Protein AF-A0A101WMK3-F1 (afdb_monomer_lite)

Structure (mmCIF, N/CA/C/O backbone):
data_AF-A0A101WMK3-F1
#
_entry.id   AF-A0A101WMK3-F1
#
loop_
_atom_site.group_PDB
_atom_site.id
_atom_site.type_symbol
_atom_site.label_atom_id
_atom_site.label_alt_id
_atom_site.label_comp_id
_atom_site.label_asym_id
_atom_site.label_entity_id
_atom_site.label_seq_id
_atom_site.pdbx_PDB_ins_code
_atom_site.Cartn_x
_atom_site.Cartn_y
_atom_site.Cartn_z
_atom_site.occupancy
_atom_site.B_iso_or_equiv
_atom_site.auth_seq_id
_atom_site.auth_comp_id
_atom_site.auth_asym_id
_atom_site.auth_atom_id
_atom_site.pdbx_PDB_model_num
ATOM 1 N N . MET A 1 1 ? -16.069 -10.963 9.478 1.00 56.81 1 MET A N 1
ATOM 2 C CA . MET A 1 1 ? -14.591 -10.844 9.502 1.00 56.81 1 MET A CA 1
ATOM 3 C C . MET A 1 1 ? -14.252 -9.531 10.191 1.00 56.81 1 MET A C 1
ATOM 5 O O . MET A 1 1 ? -14.859 -8.536 9.833 1.00 56.81 1 MET A O 1
ATOM 9 N N . SER A 1 2 ? -13.392 -9.513 11.215 1.00 82.12 2 SER A N 1
ATOM 10 C CA . SER A 1 2 ? -13.032 -8.250 11.889 1.00 82.12 2 SER A CA 1
ATOM 11 C C . SER A 1 2 ? -12.274 -7.337 10.917 1.00 82.12 2 SER A C 1
ATOM 13 O O . SER A 1 2 ? -11.398 -7.825 10.202 1.00 82.12 2 SER A O 1
ATOM 15 N N . ILE A 1 3 ? -12.573 -6.034 10.912 1.00 83.50 3 ILE A N 1
ATOM 16 C CA . ILE A 1 3 ? -11.921 -5.027 10.054 1.00 83.50 3 ILE A CA 1
ATOM 17 C C . ILE A 1 3 ? -10.387 -5.057 10.205 1.00 83.50 3 ILE A C 1
ATOM 19 O O . ILE A 1 3 ? -9.660 -4.913 9.224 1.00 83.50 3 ILE A O 1
ATOM 23 N N . ARG A 1 4 ? -9.872 -5.386 11.398 1.00 82.38 4 ARG A N 1
ATOM 24 C CA . ARG A 1 4 ? -8.429 -5.590 11.624 1.00 82.38 4 ARG A CA 1
ATOM 25 C C . ARG A 1 4 ? -7.836 -6.726 10.789 1.00 82.38 4 ARG A C 1
ATOM 27 O O . ARG A 1 4 ? -6.750 -6.567 10.247 1.00 82.38 4 ARG A O 1
ATOM 34 N N . LYS A 1 5 ? -8.542 -7.856 10.652 1.00 86.62 5 LYS A N 1
ATOM 35 C CA . LYS A 1 5 ? -8.088 -8.979 9.808 1.00 86.62 5 LYS A CA 1
ATOM 36 C C . LYS A 1 5 ? -8.075 -8.593 8.331 1.00 86.62 5 LYS A C 1
ATOM 38 O O . LYS A 1 5 ? -7.200 -9.034 7.597 1.00 86.62 5 LYS A O 1
ATOM 43 N N . LEU A 1 6 ? -9.030 -7.767 7.903 1.00 87.19 6 LEU A N 1
ATOM 44 C CA . LEU A 1 6 ? -9.052 -7.245 6.539 1.00 87.19 6 LEU A CA 1
ATOM 45 C C . LEU A 1 6 ? -7.827 -6.355 6.276 1.00 87.19 6 LEU A C 1
ATOM 47 O O . LEU A 1 6 ? -7.131 -6.566 5.289 1.00 87.19 6 LEU A O 1
ATOM 51 N N . ILE A 1 7 ? -7.510 -5.438 7.195 1.00 87.81 7 ILE A N 1
ATOM 52 C CA . ILE A 1 7 ? -6.323 -4.570 7.104 1.00 87.81 7 ILE A CA 1
ATOM 53 C C . ILE A 1 7 ? -5.022 -5.373 7.111 1.00 87.81 7 ILE A C 1
ATOM 55 O O . ILE A 1 7 ? -4.129 -5.079 6.322 1.00 87.81 7 ILE A O 1
ATOM 59 N N . LEU A 1 8 ? -4.922 -6.413 7.943 1.00 89.38 8 LEU A N 1
ATOM 60 C CA . LEU A 1 8 ? -3.775 -7.324 7.948 1.00 89.38 8 LEU A CA 1
ATOM 61 C C . LEU A 1 8 ? 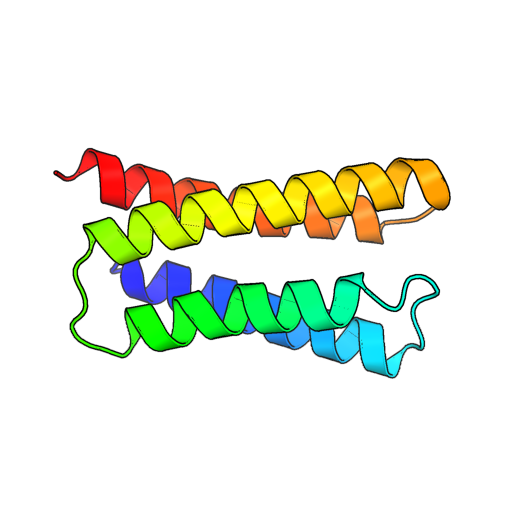-3.575 -7.981 6.569 1.00 89.38 8 LEU A C 1
ATOM 63 O O . LEU A 1 8 ? -2.462 -8.010 6.041 1.00 89.38 8 LEU A O 1
ATOM 67 N N . ASN A 1 9 ? -4.655 -8.476 5.959 1.00 91.19 9 ASN A N 1
ATOM 68 C CA . ASN A 1 9 ? -4.600 -9.091 4.632 1.00 91.19 9 ASN A CA 1
ATOM 69 C C . ASN A 1 9 ? -4.210 -8.076 3.550 1.00 91.19 9 ASN A C 1
ATOM 71 O O . ASN A 1 9 ? -3.376 -8.365 2.703 1.00 91.19 9 ASN A O 1
ATOM 75 N N . ILE A 1 10 ? -4.759 -6.863 3.586 1.00 90.19 10 ILE A N 1
ATOM 76 C CA . ILE A 1 10 ? -4.391 -5.819 2.622 1.00 90.19 10 ILE A CA 1
ATOM 77 C C . ILE A 1 10 ? -2.922 -5.416 2.796 1.00 90.19 10 ILE A C 1
ATOM 79 O O . ILE A 1 10 ? -2.186 -5.319 1.817 1.00 90.19 10 ILE A O 1
ATOM 83 N N . GLY A 1 11 ? -2.467 -5.235 4.038 1.00 88.81 11 GLY A N 1
ATOM 84 C CA . GLY A 1 11 ? -1.081 -4.886 4.332 1.00 88.81 11 GLY A CA 1
ATOM 85 C C . GLY A 1 11 ? -0.095 -5.969 3.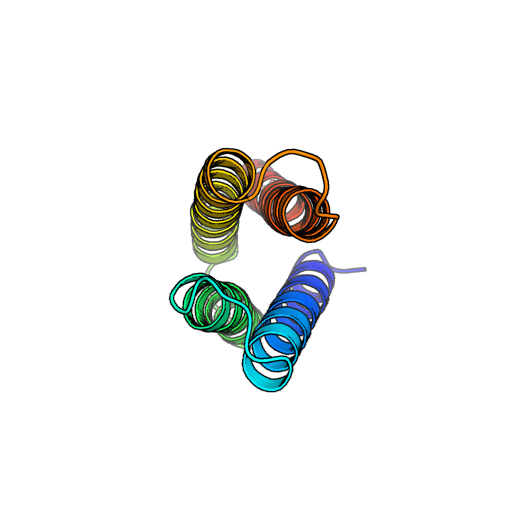885 1.00 88.81 11 GLY A C 1
ATOM 86 O O . GLY A 1 11 ? 0.938 -5.655 3.301 1.00 88.81 11 GLY A O 1
ATOM 87 N N . THR A 1 12 ? -0.432 -7.249 4.057 1.00 90.38 12 THR A N 1
ATOM 88 C CA . THR A 1 12 ? 0.392 -8.356 3.536 1.00 90.38 12 THR A CA 1
ATOM 89 C C . THR A 1 12 ? 0.427 -8.389 2.008 1.00 90.38 12 THR A C 1
ATOM 91 O O . THR A 1 12 ? 1.504 -8.573 1.442 1.00 90.38 12 THR A O 1
ATOM 94 N N . ILE A 1 13 ? -0.694 -8.126 1.328 1.00 91.88 13 ILE A N 1
ATOM 95 C CA . ILE A 1 13 ? -0.717 -7.999 -0.138 1.00 91.88 13 ILE A CA 1
ATOM 96 C C . ILE A 1 13 ? 0.180 -6.836 -0.598 1.00 91.88 13 ILE A C 1
ATOM 98 O O . ILE A 1 13 ? 0.921 -6.996 -1.571 1.00 91.88 13 ILE A O 1
ATOM 102 N N . LEU A 1 14 ? 0.182 -5.694 0.105 1.00 90.19 14 LEU A N 1
ATOM 103 C CA . LEU A 1 14 ? 1.086 -4.577 -0.203 1.00 90.19 14 LEU A CA 1
ATOM 104 C C . LEU A 1 14 ? 2.558 -4.981 -0.111 1.00 90.19 14 LEU A C 1
ATOM 106 O O . LEU A 1 14 ? 3.328 -4.671 -1.018 1.00 90.19 14 LEU A O 1
ATOM 110 N N . ILE A 1 15 ? 2.939 -5.685 0.958 1.00 91.69 15 ILE A N 1
ATOM 111 C CA . ILE A 1 15 ? 4.318 -6.146 1.158 1.00 91.69 15 ILE A CA 1
ATOM 112 C C . ILE A 1 15 ? 4.724 -7.076 0.015 1.00 91.69 15 ILE A C 1
ATOM 114 O O . ILE A 1 15 ? 5.764 -6.858 -0.601 1.00 91.69 15 ILE A O 1
ATOM 118 N N . ILE A 1 16 ? 3.890 -8.070 -0.309 1.00 92.00 16 ILE A N 1
ATOM 119 C CA . ILE A 1 16 ? 4.160 -9.016 -1.400 1.00 92.00 16 ILE A CA 1
ATOM 120 C C . ILE A 1 16 ? 4.318 -8.268 -2.725 1.00 92.00 16 ILE A C 1
ATOM 122 O O . ILE A 1 16 ? 5.271 -8.521 -3.458 1.00 92.00 16 ILE A O 1
ATOM 126 N N . THR A 1 17 ? 3.433 -7.311 -3.010 1.00 90.06 17 THR A N 1
ATOM 127 C CA . THR A 1 17 ? 3.491 -6.501 -4.235 1.00 90.06 17 THR A CA 1
ATOM 128 C C . THR A 1 17 ? 4.780 -5.680 -4.299 1.00 90.06 17 THR A C 1
ATOM 130 O O . THR A 1 17 ? 5.445 -5.655 -5.333 1.00 90.06 17 THR A O 1
ATOM 133 N N . GLY A 1 18 ? 5.176 -5.048 -3.191 1.00 87.88 18 GLY A N 1
ATOM 134 C CA . GLY A 1 18 ? 6.419 -4.282 -3.110 1.00 87.88 18 GLY A CA 1
ATOM 135 C C . GLY A 1 18 ? 7.666 -5.150 -3.296 1.00 87.88 18 GLY A C 1
ATOM 136 O O . GLY A 1 18 ? 8.575 -4.767 -4.029 1.00 87.88 18 GLY A O 1
ATOM 137 N N . VAL A 1 19 ? 7.694 -6.347 -2.704 1.00 90.19 19 VAL A N 1
ATOM 138 C CA . VAL A 1 19 ? 8.788 -7.316 -2.890 1.00 90.19 19 VAL A CA 1
ATOM 139 C C . VAL A 1 19 ? 8.847 -7.814 -4.334 1.00 90.19 19 VAL A C 1
ATOM 141 O O . VAL A 1 19 ? 9.936 -7.890 -4.900 1.00 90.19 19 VAL A O 1
ATOM 144 N N . LEU A 1 20 ? 7.698 -8.097 -4.960 1.00 89.69 20 LEU A N 1
ATOM 145 C CA . LEU A 1 20 ? 7.645 -8.499 -6.367 1.00 89.69 20 LEU A CA 1
ATOM 146 C C . LEU A 1 20 ? 8.214 -7.412 -7.282 1.00 89.69 20 LEU A C 1
ATOM 148 O O . LEU A 1 20 ? 9.057 -7.705 -8.122 1.00 89.69 20 LEU A O 1
ATOM 152 N N . LEU A 1 21 ? 7.795 -6.158 -7.087 1.00 86.94 21 LEU A N 1
ATOM 153 C CA . LEU A 1 21 ? 8.279 -5.024 -7.879 1.00 86.94 21 LEU A CA 1
ATOM 154 C C . LEU A 1 21 ? 9.791 -4.832 -7.736 1.00 86.94 21 LEU A C 1
ATOM 156 O O . LEU A 1 21 ? 10.475 -4.553 -8.723 1.00 86.94 21 LEU A O 1
ATOM 160 N N . LEU A 1 22 ? 10.319 -5.020 -6.521 1.00 87.00 22 LEU A N 1
ATOM 161 C CA . LEU A 1 22 ? 11.757 -5.010 -6.265 1.00 87.00 22 LEU A CA 1
ATOM 162 C C . LEU A 1 22 ? 12.469 -6.132 -7.040 1.00 87.00 22 LEU A C 1
ATOM 164 O O . LEU A 1 22 ? 13.457 -5.870 -7.720 1.00 87.00 22 LEU A O 1
ATOM 168 N N . ALA A 1 23 ? 11.946 -7.359 -6.978 1.00 86.62 23 ALA A N 1
ATOM 169 C CA . ALA A 1 23 ? 12.526 -8.525 -7.643 1.00 86.62 23 ALA A CA 1
ATOM 170 C C . ALA A 1 23 ? 12.516 -8.405 -9.175 1.00 86.62 23 ALA A C 1
ATOM 172 O O . ALA A 1 23 ? 13.452 -8.844 -9.835 1.00 86.62 23 ALA A O 1
ATOM 173 N N . THR A 1 24 ? 11.486 -7.774 -9.747 1.00 86.12 24 THR A N 1
ATOM 174 C CA . THR A 1 24 ? 11.394 -7.527 -11.194 1.00 86.12 24 THR A CA 1
ATOM 175 C C . THR A 1 24 ? 12.256 -6.359 -11.679 1.00 86.12 24 THR A C 1
ATOM 177 O O . THR A 1 24 ? 12.271 -6.084 -12.875 1.00 86.12 24 THR A O 1
ATOM 180 N N . GLY A 1 25 ? 12.945 -5.645 -10.780 1.00 81.31 25 GLY A N 1
ATOM 181 C CA . GLY A 1 25 ? 13.749 -4.476 -11.140 1.00 81.31 25 GLY A CA 1
ATOM 182 C C . GLY A 1 25 ? 12.906 -3.317 -11.674 1.00 81.31 25 GLY A C 1
ATOM 183 O O . GLY A 1 25 ? 13.277 -2.698 -12.669 1.00 81.31 25 GLY A O 1
ATOM 184 N N . PHE A 1 26 ? 11.750 -3.046 -11.050 1.00 80.88 26 PHE A N 1
ATOM 185 C CA . PHE A 1 26 ? 10.845 -1.989 -11.501 1.00 80.88 26 PHE A CA 1
ATOM 186 C C . PHE A 1 26 ? 11.571 -0.640 -11.605 1.00 80.88 26 PHE A C 1
ATOM 188 O O . PHE A 1 26 ? 12.325 -0.244 -10.716 1.00 80.88 26 PHE A O 1
ATOM 195 N N . SER A 1 27 ? 11.312 0.086 -12.691 1.00 77.81 27 SER A N 1
ATOM 196 C CA . SER A 1 27 ? 12.078 1.266 -13.109 1.00 77.81 27 SER A CA 1
ATOM 197 C C . SER A 1 27 ? 11.992 2.461 -12.155 1.00 77.81 27 SER A C 1
ATOM 199 O O . SER A 1 27 ? 12.833 3.355 -12.229 1.00 77.81 27 SER A O 1
ATOM 201 N N . ILE A 1 28 ? 11.021 2.482 -11.238 1.00 81.00 28 ILE A N 1
ATOM 202 C CA . ILE A 1 28 ? 10.918 3.501 -10.187 1.00 81.00 28 ILE A CA 1
ATOM 203 C C . ILE A 1 28 ? 11.280 2.870 -8.834 1.00 81.00 28 ILE A C 1
ATOM 205 O O . ILE A 1 28 ? 10.422 2.252 -8.194 1.00 81.00 28 ILE A O 1
ATOM 209 N N . PRO A 1 29 ? 12.519 3.069 -8.347 1.00 74.50 29 PRO A N 1
ATOM 210 C CA . PRO A 1 29 ? 13.033 2.380 -7.163 1.00 74.50 29 PRO A CA 1
ATOM 211 C C . PRO A 1 29 ? 12.337 2.794 -5.861 1.00 74.50 29 PRO A C 1
ATOM 213 O O . PRO A 1 29 ? 12.437 2.087 -4.866 1.00 74.50 29 PRO A O 1
ATOM 216 N N . VAL A 1 30 ? 11.618 3.922 -5.849 1.00 84.19 30 VAL A N 1
ATOM 217 C CA . VAL A 1 30 ? 10.957 4.470 -4.650 1.00 84.19 30 VAL A CA 1
ATOM 218 C C . VAL A 1 30 ? 9.614 3.786 -4.347 1.00 84.19 30 VAL A C 1
ATOM 220 O O . VAL A 1 30 ? 9.190 3.763 -3.193 1.00 84.19 30 VAL A O 1
ATOM 223 N N . ILE A 1 31 ? 8.950 3.178 -5.339 1.00 85.38 31 ILE A N 1
ATOM 224 C CA . ILE A 1 31 ? 7.629 2.550 -5.141 1.00 85.38 31 ILE A CA 1
ATOM 225 C C . ILE A 1 31 ? 7.732 1.312 -4.256 1.00 85.38 31 ILE A C 1
ATOM 227 O O . ILE A 1 31 ? 6.906 1.119 -3.367 1.00 85.38 31 ILE A O 1
ATOM 231 N N . SER A 1 32 ? 8.731 0.462 -4.497 1.00 86.06 32 SER A N 1
ATOM 232 C CA . SER A 1 32 ? 8.853 -0.809 -3.783 1.00 86.06 32 SER A CA 1
ATOM 233 C C . SER A 1 32 ? 9.053 -0.605 -2.272 1.00 86.06 32 SER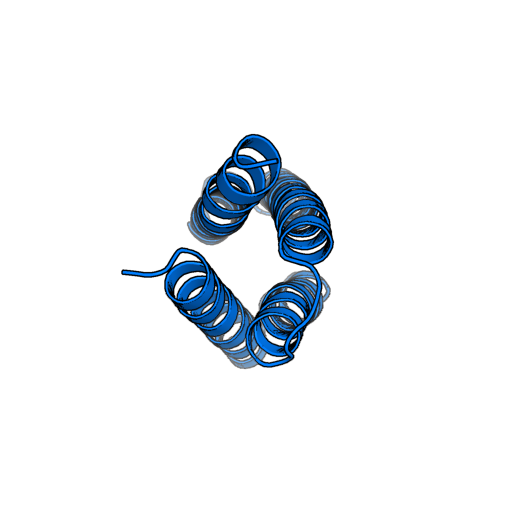 A C 1
ATOM 235 O O . SER A 1 32 ? 8.273 -1.170 -1.504 1.00 86.06 32 SER A O 1
ATOM 237 N N . PRO A 1 33 ? 9.990 0.251 -1.802 1.00 88.38 33 PRO A N 1
ATOM 238 C CA . PRO A 1 33 ? 10.111 0.592 -0.384 1.00 88.38 33 PRO A CA 1
ATOM 239 C C . PRO A 1 33 ? 8.845 1.231 0.185 1.00 88.38 33 PRO A C 1
ATOM 241 O O . PRO A 1 33 ? 8.465 0.919 1.313 1.00 88.38 33 PRO A O 1
ATOM 244 N N . LEU A 1 34 ? 8.173 2.090 -0.592 1.00 89.19 34 LEU A N 1
ATOM 245 C CA . LEU A 1 34 ? 6.937 2.741 -0.168 1.00 89.19 34 LEU A CA 1
ATOM 246 C C . LEU A 1 34 ? 5.834 1.716 0.102 1.00 89.19 34 LEU A C 1
ATOM 248 O O . LEU A 1 34 ? 5.208 1.774 1.152 1.00 89.19 34 LEU A O 1
ATOM 252 N N . LEU A 1 35 ? 5.616 0.763 -0.805 1.00 88.25 35 LEU A N 1
ATOM 253 C CA . LEU A 1 35 ? 4.623 -0.299 -0.636 1.00 88.25 35 LEU A CA 1
ATOM 254 C C . LEU A 1 35 ? 4.941 -1.215 0.541 1.00 88.25 35 LEU A C 1
ATOM 256 O O . LEU A 1 35 ? 4.044 -1.568 1.304 1.00 88.25 35 LEU A O 1
ATOM 260 N N . ILE A 1 36 ? 6.212 -1.590 0.700 1.00 89.88 36 ILE A N 1
ATOM 261 C CA . ILE A 1 36 ? 6.643 -2.445 1.807 1.00 89.88 36 ILE A CA 1
ATOM 262 C C . ILE A 1 36 ? 6.387 -1.725 3.129 1.00 89.88 36 ILE A C 1
ATOM 264 O O . ILE A 1 36 ? 5.706 -2.277 3.989 1.00 89.88 36 ILE A O 1
ATOM 268 N N . ALA A 1 37 ? 6.848 -0.480 3.275 1.00 89.00 37 ALA A N 1
ATOM 269 C CA . ALA A 1 37 ? 6.566 0.326 4.460 1.00 89.00 37 ALA A CA 1
ATOM 270 C C . ALA A 1 37 ? 5.054 0.483 4.668 1.00 89.00 37 ALA A C 1
ATOM 272 O O . ALA A 1 37 ? 4.557 0.322 5.785 1.00 89.00 37 ALA A O 1
ATOM 273 N N . ALA A 1 38 ? 4.317 0.717 3.578 1.00 87.62 38 ALA A N 1
ATOM 274 C CA . ALA A 1 38 ? 2.893 0.961 3.640 1.00 87.62 38 ALA A CA 1
ATOM 275 C C . ALA A 1 38 ? 2.053 -0.248 4.032 1.00 87.62 38 ALA A C 1
ATOM 277 O O . ALA A 1 38 ? 0.994 -0.078 4.629 1.00 87.62 38 ALA A O 1
ATOM 278 N N . GLY A 1 39 ? 2.533 -1.457 3.753 1.00 88.38 39 GLY A N 1
ATOM 279 C CA . GLY A 1 39 ? 1.919 -2.686 4.233 1.00 88.38 39 GLY A CA 1
ATOM 280 C C . GLY A 1 39 ? 2.396 -3.102 5.626 1.00 88.38 39 GLY A C 1
ATOM 281 O O . GLY A 1 39 ? 1.607 -3.596 6.427 1.00 88.38 39 GLY A O 1
ATOM 282 N N . LEU A 1 40 ? 3.665 -2.865 5.962 1.00 90.81 40 LEU A N 1
ATOM 283 C CA . LEU A 1 40 ? 4.277 -3.347 7.205 1.00 90.81 40 LEU A CA 1
ATOM 284 C C . LEU A 1 40 ? 3.797 -2.562 8.434 1.00 90.81 40 LEU A C 1
ATOM 286 O O . LEU A 1 40 ? 3.515 -3.156 9.475 1.00 90.81 40 LEU A O 1
ATOM 290 N N . ILE A 1 41 ? 3.608 -1.248 8.292 1.00 88.25 41 ILE A N 1
ATOM 291 C CA . ILE A 1 41 ? 3.060 -0.375 9.340 1.00 88.25 41 ILE A CA 1
ATOM 292 C C . ILE A 1 41 ? 1.661 -0.837 9.811 1.00 88.25 41 ILE A C 1
ATOM 294 O O . ILE A 1 41 ? 1.504 -1.112 11.005 1.00 88.25 41 ILE A O 1
ATOM 298 N N . PRO A 1 42 ? 0.638 -0.969 8.941 1.00 84.25 42 PRO A N 1
ATOM 299 C CA . PRO A 1 42 ? -0.691 -1.414 9.356 1.00 84.25 42 PRO A CA 1
ATOM 300 C C . PRO A 1 42 ? -0.715 -2.873 9.821 1.00 84.25 42 PRO A C 1
ATOM 302 O O . PRO A 1 42 ? -1.488 -3.197 10.721 1.00 84.25 42 PRO A O 1
ATOM 305 N N . VAL A 1 43 ? 0.146 -3.746 9.280 1.00 87.12 43 VAL A N 1
ATOM 306 C CA . VAL A 1 43 ? 0.289 -5.127 9.773 1.00 87.12 43 VAL A CA 1
ATOM 307 C C . VAL A 1 43 ? 0.725 -5.127 11.236 1.00 87.12 43 VAL A C 1
ATOM 309 O O . VAL A 1 43 ? 0.036 -5.727 12.065 1.00 87.12 43 VAL A O 1
ATOM 312 N N . LEU A 1 44 ? 1.793 -4.393 11.571 1.00 85.75 44 LEU A N 1
ATOM 313 C CA . LEU A 1 44 ? 2.267 -4.243 12.950 1.00 85.75 44 LEU A CA 1
ATOM 314 C C . LEU A 1 44 ? 1.181 -3.638 13.846 1.00 85.75 44 LEU A C 1
ATOM 316 O O . LEU A 1 44 ? 0.848 -4.203 14.884 1.00 85.75 44 LEU A O 1
ATOM 320 N N . LEU A 1 45 ? 0.568 -2.531 13.426 1.00 83.56 45 LEU A N 1
ATOM 321 C CA . LEU A 1 45 ? -0.488 -1.865 14.194 1.00 83.56 45 LEU A CA 1
ATOM 322 C C . LEU A 1 45 ? -1.734 -2.732 14.404 1.00 83.56 45 LEU A C 1
ATOM 324 O O . LEU A 1 45 ? -2.428 -2.557 15.403 1.00 83.56 45 LEU A O 1
ATOM 328 N N . SER A 1 46 ? -2.040 -3.650 13.484 1.00 79.31 46 SER A N 1
ATOM 329 C CA . SER A 1 46 ? -3.162 -4.578 13.650 1.00 79.31 46 SER A CA 1
ATOM 330 C C . SER A 1 46 ? -2.835 -5.738 14.598 1.00 79.31 46 SER A C 1
ATOM 332 O O . SER A 1 46 ? -3.744 -6.223 15.275 1.00 79.31 46 SER A O 1
ATOM 334 N N . ALA A 1 47 ? -1.561 -6.153 14.657 1.00 75.38 47 ALA A N 1
ATOM 335 C CA . ALA A 1 47 ? -1.063 -7.227 15.515 1.00 75.38 47 ALA A CA 1
ATOM 336 C C . ALA A 1 47 ? -0.892 -6.778 16.972 1.00 75.38 47 ALA A C 1
ATOM 338 O O . ALA A 1 47 ? -1.150 -7.550 17.894 1.00 75.38 47 ALA A O 1
ATOM 339 N N . PHE A 1 48 ? -0.502 -5.522 17.189 1.00 73.00 48 PHE A N 1
ATOM 340 C CA . PHE A 1 48 ? -0.494 -4.922 18.517 1.00 73.00 48 PHE A CA 1
ATOM 341 C C . PHE A 1 48 ? -1.897 -4.423 18.893 1.00 73.00 48 PHE A C 1
ATOM 343 O O . PHE A 1 48 ? -2.673 -3.966 18.052 1.00 73.00 48 PHE A O 1
ATOM 350 N N . THR A 1 49 ? -2.236 -4.468 20.183 1.00 64.62 49 THR A N 1
ATOM 351 C CA . THR A 1 49 ? -3.503 -3.969 20.755 1.00 64.62 49 THR A CA 1
ATOM 352 C C . THR A 1 49 ? -3.589 -2.431 20.725 1.00 64.62 49 THR A C 1
ATOM 354 O O . THR A 1 49 ? -4.018 -1.795 21.681 1.00 64.62 49 THR A O 1
ATOM 357 N N . GLY A 1 50 ? -3.135 -1.800 19.640 1.00 64.06 50 GLY A N 1
ATOM 358 C CA . GLY A 1 50 ? -3.177 -0.359 19.440 1.00 64.06 50 GLY A CA 1
ATOM 359 C C . GLY A 1 50 ? -4.602 0.158 19.256 1.00 64.06 50 GLY A C 1
ATOM 360 O O . GLY A 1 50 ? -5.534 -0.600 18.964 1.00 64.06 50 GLY A O 1
ATOM 361 N N . SER A 1 51 ? -4.769 1.472 19.409 1.00 78.25 51 SER A N 1
ATOM 362 C CA . SER A 1 51 ? -6.049 2.154 19.200 1.00 78.25 51 SER A CA 1
ATOM 363 C C . SER A 1 51 ? -6.577 1.905 17.780 1.00 78.25 51 SER A C 1
ATOM 365 O O . SER A 1 51 ? -5.863 2.143 16.804 1.00 78.25 51 SER A O 1
ATOM 367 N N . SER A 1 52 ? -7.838 1.464 17.661 1.00 81.25 52 SER A N 1
ATOM 368 C CA . SER A 1 52 ? -8.552 1.305 16.376 1.00 81.25 52 SER A CA 1
ATOM 369 C C . SER A 1 52 ? -8.529 2.583 15.539 1.00 81.25 52 SER A C 1
ATOM 371 O O . SER A 1 52 ? -8.464 2.542 14.316 1.00 81.25 52 SER A O 1
ATOM 373 N N . VAL A 1 53 ? -8.498 3.718 16.223 1.00 84.88 53 VAL A N 1
ATOM 374 C CA . VAL A 1 53 ? -8.486 5.058 15.651 1.00 84.88 53 VAL A CA 1
ATOM 375 C C . VAL A 1 53 ? -7.143 5.350 15.010 1.00 84.88 53 VAL A C 1
ATOM 377 O O . VAL A 1 53 ? -7.090 5.787 13.868 1.00 84.88 53 VAL A O 1
ATOM 380 N N . LEU A 1 54 ? -6.054 5.091 15.739 1.00 85.06 54 LEU A N 1
ATOM 381 C CA . LEU A 1 54 ? -4.704 5.278 15.223 1.00 85.06 54 LEU A CA 1
ATOM 382 C C . LEU A 1 54 ? -4.503 4.397 13.986 1.00 85.06 54 LEU A C 1
ATOM 384 O O . LEU A 1 54 ? -4.020 4.880 12.969 1.00 85.06 54 LEU A O 1
ATOM 388 N N . LEU A 1 55 ? -4.953 3.138 14.047 1.00 86.75 55 LEU A N 1
ATOM 389 C CA . LEU A 1 55 ? -4.936 2.233 12.899 1.00 86.75 55 LEU A CA 1
ATOM 390 C C . LEU A 1 55 ? -5.728 2.809 11.713 1.00 86.75 55 LEU A C 1
ATOM 392 O O . LEU A 1 55 ? -5.223 2.785 10.594 1.00 86.75 55 LEU A O 1
ATOM 396 N N . GLY A 1 56 ? -6.919 3.365 11.952 1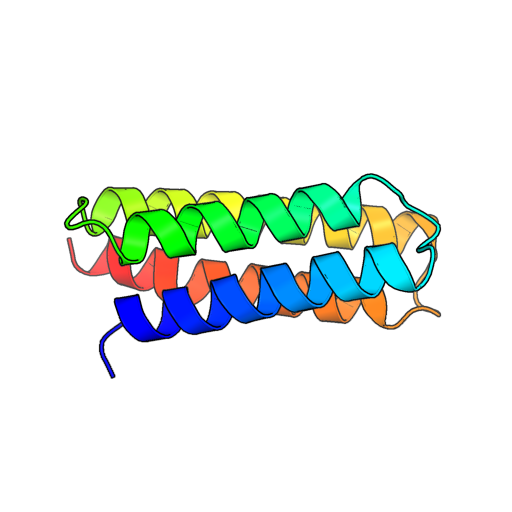.00 86.12 56 GLY A N 1
ATOM 397 C CA . GLY A 1 56 ? -7.745 4.000 10.922 1.00 86.12 56 GLY A CA 1
ATOM 398 C C . GLY A 1 56 ? -7.085 5.221 10.274 1.00 86.12 56 GLY A C 1
ATOM 399 O O . GLY A 1 56 ? -6.996 5.289 9.047 1.00 86.12 56 GLY A O 1
ATOM 400 N N . VAL A 1 57 ? -6.547 6.150 11.078 1.00 89.31 57 VAL A N 1
ATOM 401 C CA . VAL A 1 57 ? -5.812 7.334 10.586 1.00 89.31 57 VAL A CA 1
ATOM 402 C C . VAL A 1 57 ? -4.617 6.909 9.742 1.00 89.31 57 VAL A C 1
ATOM 404 O O . VAL A 1 57 ? -4.457 7.371 8.615 1.00 89.31 57 VAL A O 1
ATOM 407 N N . VAL A 1 58 ? -3.797 6.004 10.277 1.00 90.19 58 VAL A N 1
ATOM 408 C CA . VAL A 1 58 ? -2.580 5.529 9.620 1.00 90.19 58 VAL A CA 1
ATOM 409 C C . VAL A 1 58 ? -2.931 4.834 8.304 1.00 90.19 58 VAL A C 1
ATOM 411 O O . VAL A 1 58 ? -2.375 5.190 7.271 1.00 90.19 58 VAL A O 1
ATOM 414 N N . CYS A 1 59 ? -3.914 3.929 8.290 1.00 88.81 59 CYS A N 1
ATOM 415 C CA . CYS A 1 59 ? -4.341 3.260 7.058 1.00 88.81 59 CYS A CA 1
ATOM 416 C C . CYS A 1 59 ? -4.829 4.247 5.992 1.00 88.81 59 CYS A C 1
ATOM 418 O O . CYS A 1 59 ? -4.460 4.137 4.825 1.00 88.81 59 CYS A O 1
ATOM 420 N N . THR A 1 60 ? -5.621 5.237 6.397 1.00 89.81 60 THR A N 1
ATOM 421 C CA . THR A 1 60 ? -6.160 6.247 5.482 1.00 89.81 60 THR A CA 1
ATOM 422 C C . THR A 1 60 ? -5.039 7.103 4.892 1.00 89.81 60 THR A C 1
ATOM 424 O O . THR A 1 60 ? -4.964 7.270 3.677 1.00 89.81 60 THR A O 1
ATOM 427 N N . PHE A 1 61 ? -4.124 7.592 5.733 1.00 91.94 61 PHE A N 1
ATOM 428 C CA . PHE A 1 61 ? -2.992 8.411 5.300 1.00 91.94 61 PHE A CA 1
ATOM 429 C C . PHE A 1 61 ? -2.063 7.652 4.346 1.00 91.94 61 PHE A C 1
ATOM 431 O O . PHE A 1 61 ? -1.699 8.160 3.287 1.00 91.94 61 PHE A O 1
ATOM 438 N N . LEU A 1 62 ? -1.718 6.409 4.688 1.00 91.19 62 LEU A N 1
ATOM 439 C CA . LEU A 1 62 ? -0.869 5.570 3.851 1.00 91.19 62 LEU A CA 1
ATOM 440 C C . LEU A 1 62 ? -1.540 5.173 2.541 1.00 91.19 62 LEU A C 1
ATOM 442 O O . LEU A 1 62 ? -0.889 5.196 1.501 1.00 91.19 62 LEU A O 1
ATOM 446 N N . GLY A 1 63 ? -2.834 4.864 2.561 1.00 90.75 63 GLY A N 1
ATOM 447 C CA . GLY A 1 63 ? -3.576 4.589 1.339 1.00 90.75 63 GLY A CA 1
ATOM 448 C C . GLY A 1 63 ? -3.600 5.797 0.398 1.00 90.75 63 GLY A C 1
ATOM 449 O O . GLY A 1 63 ? -3.344 5.639 -0.792 1.00 90.75 63 GLY A O 1
ATOM 450 N N . ILE A 1 64 ? -3.793 7.015 0.923 1.00 92.62 64 ILE A N 1
ATOM 451 C CA . ILE A 1 64 ? -3.700 8.256 0.132 1.00 92.62 64 ILE A CA 1
ATOM 452 C C . ILE A 1 64 ? -2.297 8.416 -0.458 1.00 92.62 64 ILE A C 1
ATOM 454 O O . ILE A 1 64 ? -2.159 8.708 -1.644 1.00 92.62 64 ILE A O 1
ATOM 458 N N . LEU A 1 65 ? -1.253 8.183 0.341 1.00 91.56 65 LEU A N 1
ATOM 459 C CA . LEU A 1 65 ? 0.129 8.284 -0.121 1.00 91.56 65 LEU A CA 1
ATOM 460 C C . LEU A 1 65 ? 0.428 7.303 -1.264 1.00 91.56 65 LEU A C 1
ATOM 462 O O . LEU A 1 65 ? 1.078 7.671 -2.240 1.00 91.56 65 LEU A O 1
ATOM 466 N N . VAL A 1 66 ? -0.092 6.076 -1.176 1.00 90.62 66 VAL A N 1
ATOM 467 C CA . VAL A 1 66 ? 0.019 5.066 -2.237 1.00 90.62 66 VAL A CA 1
ATOM 468 C C . VAL A 1 66 ? -0.728 5.505 -3.496 1.00 90.62 66 VAL A C 1
ATOM 470 O O . VAL A 1 66 ? -0.188 5.352 -4.588 1.00 90.62 66 VAL A O 1
ATOM 473 N N . VAL A 1 67 ? -1.917 6.106 -3.373 1.00 92.19 67 VAL A N 1
ATOM 474 C CA . VAL A 1 67 ? -2.652 6.660 -4.526 1.00 92.19 67 VAL A CA 1
ATOM 475 C C . VAL A 1 67 ? -1.868 7.799 -5.185 1.00 92.19 67 VAL A C 1
ATOM 477 O O . VAL A 1 67 ? -1.758 7.822 -6.406 1.00 92.19 67 VAL A O 1
ATOM 480 N N . ILE A 1 68 ? -1.271 8.707 -4.407 1.00 91.00 68 ILE A N 1
ATOM 481 C CA . ILE A 1 68 ? -0.433 9.799 -4.938 1.00 91.00 68 ILE A CA 1
ATOM 482 C C . ILE A 1 68 ? 0.808 9.243 -5.648 1.00 91.00 68 ILE A C 1
ATOM 484 O O . ILE A 1 68 ? 1.179 9.703 -6.727 1.00 91.00 68 ILE A O 1
ATOM 488 N N . ALA A 1 69 ? 1.455 8.231 -5.071 1.00 88.19 69 ALA A N 1
ATOM 489 C CA . ALA A 1 69 ? 2.572 7.572 -5.733 1.00 88.19 69 ALA A CA 1
ATOM 490 C C . ALA A 1 69 ? 2.115 6.909 -7.039 1.00 88.19 69 ALA A C 1
ATOM 492 O O . ALA A 1 69 ? 2.761 7.072 -8.068 1.00 88.19 69 ALA A O 1
ATOM 493 N N . ALA A 1 70 ? 0.972 6.226 -7.033 1.00 88.75 70 ALA A N 1
ATOM 494 C CA . ALA A 1 70 ? 0.406 5.595 -8.217 1.00 88.75 70 ALA A CA 1
ATOM 495 C C . ALA A 1 70 ? 0.115 6.596 -9.343 1.00 88.75 70 ALA A C 1
ATOM 497 O O . ALA A 1 70 ? 0.413 6.314 -10.504 1.00 88.75 70 ALA A O 1
ATOM 498 N N . THR A 1 71 ? -0.429 7.772 -9.017 1.00 88.88 71 THR A N 1
ATOM 499 C CA . THR A 1 71 ? -0.693 8.821 -10.010 1.00 88.88 71 THR A CA 1
ATOM 500 C C . THR A 1 71 ? 0.598 9.413 -10.562 1.00 88.88 71 THR A C 1
ATOM 502 O O . THR A 1 71 ? 0.698 9.603 -11.771 1.00 88.88 71 THR A O 1
ATOM 505 N N . ALA A 1 72 ? 1.626 9.623 -9.736 1.00 87.62 72 ALA A N 1
ATOM 506 C CA . ALA A 1 72 ? 2.941 10.046 -10.222 1.00 87.62 72 ALA A CA 1
ATOM 507 C C . ALA A 1 72 ? 3.540 9.018 -11.198 1.00 87.62 72 ALA A C 1
ATOM 509 O O . ALA A 1 72 ? 4.036 9.369 -12.265 1.00 87.62 72 ALA A O 1
ATOM 510 N N . VAL A 1 73 ? 3.427 7.732 -10.872 1.00 86.50 73 VAL A N 1
ATOM 511 C CA . VAL A 1 73 ? 3.903 6.616 -11.704 1.00 86.50 73 VAL A CA 1
ATOM 512 C C . VAL A 1 73 ? 3.141 6.540 -13.020 1.00 86.50 73 VAL A C 1
ATOM 514 O O . VAL A 1 73 ? 3.750 6.334 -14.067 1.00 86.50 73 VAL A O 1
ATOM 517 N N . PHE A 1 74 ? 1.827 6.759 -12.979 1.00 86.50 74 PHE A N 1
ATOM 518 C CA . PHE A 1 74 ? 0.984 6.852 -14.165 1.00 86.50 74 PHE A CA 1
ATOM 519 C C . PHE A 1 74 ? 1.425 7.988 -15.094 1.00 86.50 74 PHE A C 1
ATOM 521 O O . PHE A 1 74 ? 1.483 7.798 -16.304 1.00 86.50 74 PHE A O 1
ATOM 528 N N . LEU A 1 75 ? 1.782 9.151 -14.540 1.00 84.75 75 LEU A N 1
ATOM 529 C CA . LEU A 1 75 ? 2.279 10.283 -15.327 1.00 84.75 75 LEU A CA 1
ATOM 530 C C . LEU A 1 75 ? 3.668 10.021 -15.928 1.00 84.75 75 LEU A C 1
ATOM 532 O O . LEU A 1 75 ? 3.952 10.514 -17.015 1.00 84.75 75 LEU A O 1
ATOM 536 N N . ILE A 1 76 ? 4.520 9.244 -15.250 1.00 83.25 76 ILE A N 1
ATOM 537 C CA . ILE A 1 76 ? 5.888 8.948 -15.708 1.00 83.25 76 ILE A CA 1
ATOM 538 C C . ILE A 1 76 ? 5.910 7.832 -16.765 1.00 83.25 76 ILE A C 1
ATOM 540 O O . ILE A 1 76 ? 6.583 7.972 -17.782 1.00 83.25 76 ILE A O 1
ATOM 544 N N . LEU A 1 77 ? 5.209 6.716 -16.534 1.00 81.12 77 LEU A N 1
ATOM 545 C CA . LEU A 1 77 ? 5.227 5.546 -17.429 1.00 81.12 77 LEU A CA 1
ATOM 546 C C . LEU A 1 77 ? 4.073 5.539 -18.448 1.00 81.12 77 LEU A C 1
ATOM 548 O O . LEU A 1 77 ? 4.077 4.743 -19.390 1.00 81.12 77 LEU A O 1
ATOM 552 N N . GLY A 1 78 ? 3.087 6.418 -18.277 1.00 75.50 78 GLY A N 1
ATOM 553 C CA . GLY A 1 78 ? 1.886 6.471 -19.100 1.00 75.50 78 GLY A CA 1
ATOM 554 C C . GLY A 1 78 ? 0.902 5.325 -18.833 1.00 75.50 78 GLY A C 1
ATOM 555 O O . GLY A 1 78 ? 1.148 4.401 -18.057 1.00 75.50 78 GLY A O 1
ATOM 556 N N . ALA A 1 79 ? -0.234 5.365 -19.535 1.00 66.38 79 ALA A N 1
ATOM 557 C CA . ALA A 1 79 ? -1.336 4.407 -19.379 1.00 66.38 79 ALA A CA 1
ATOM 558 C C . ALA A 1 79 ? -1.041 2.988 -19.901 1.00 66.38 79 ALA A C 1
ATOM 560 O O . ALA A 1 79 ? -1.853 2.084 -19.722 1.00 66.38 79 ALA A O 1
ATOM 561 N N . SER A 1 80 ? 0.110 2.781 -20.548 1.00 61.03 80 SER A N 1
ATOM 562 C CA . SER A 1 80 ? 0.494 1.487 -21.127 1.00 61.03 80 SER A CA 1
ATOM 563 C C . SER A 1 80 ? 0.859 0.428 -20.079 1.00 61.03 80 SER A C 1
ATOM 565 O O . SER A 1 80 ? 0.980 -0.751 -20.405 1.00 61.03 80 SER A O 1
ATOM 567 N N . VAL A 1 81 ? 1.013 0.832 -18.815 1.00 74.44 81 VAL A N 1
ATOM 568 C CA . VAL A 1 81 ? 1.458 -0.036 -17.726 1.00 74.44 81 VAL A CA 1
ATOM 569 C C . VAL A 1 81 ? 0.309 -0.274 -16.748 1.00 74.44 81 VAL A C 1
ATOM 571 O O . VAL A 1 81 ? -0.312 0.661 -16.252 1.00 74.44 81 VAL A O 1
ATOM 574 N N . PHE A 1 82 ? 0.039 -1.542 -16.428 1.00 80.94 82 PHE A N 1
ATOM 575 C CA . PHE A 1 82 ? -1.028 -1.931 -15.494 1.00 80.94 82 PHE A CA 1
ATOM 576 C C . PHE A 1 82 ? -0.699 -1.612 -14.019 1.00 80.94 82 PHE A C 1
ATOM 578 O O . PHE A 1 82 ? -1.588 -1.446 -13.186 1.00 80.94 82 PHE A O 1
ATOM 585 N N . VAL A 1 83 ? 0.590 -1.490 -13.690 1.00 82.06 83 VAL A N 1
ATOM 586 C CA . VAL A 1 83 ? 1.114 -1.235 -12.334 1.00 82.06 83 VAL A CA 1
ATOM 587 C C . VAL A 1 83 ? 0.481 -0.019 -11.633 1.00 82.06 83 VAL A C 1
ATOM 589 O O . VAL A 1 83 ? 0.003 -0.200 -10.513 1.00 82.06 83 VAL A O 1
ATOM 592 N N . PRO A 1 84 ? 0.409 1.192 -12.225 1.00 83.38 84 PRO A N 1
ATOM 593 C CA . PRO A 1 84 ? -0.259 2.333 -11.593 1.00 83.38 84 PRO A CA 1
ATOM 594 C C . PRO A 1 84 ? -1.720 2.054 -11.227 1.00 83.38 84 PRO A C 1
ATOM 596 O O . PRO A 1 84 ? -2.159 2.457 -10.155 1.00 83.38 84 PRO A O 1
ATOM 599 N N . TYR A 1 85 ? -2.465 1.308 -12.047 1.00 86.00 85 TYR A N 1
ATOM 600 C CA . TYR A 1 85 ? -3.844 0.944 -11.717 1.00 86.00 85 TYR A CA 1
ATOM 601 C C . TYR A 1 85 ? -3.901 0.034 -10.488 1.00 86.00 85 TYR A C 1
ATOM 603 O O . TYR A 1 85 ? -4.647 0.316 -9.552 1.00 86.00 85 TYR A O 1
ATOM 611 N N . ALA A 1 86 ? -3.071 -1.013 -10.447 1.00 86.81 86 ALA A N 1
ATOM 612 C CA . ALA A 1 86 ? -2.988 -1.910 -9.295 1.00 86.81 86 ALA A CA 1
ATOM 613 C C . ALA A 1 86 ? -2.634 -1.153 -8.002 1.00 86.81 86 ALA A C 1
ATOM 615 O O . ALA A 1 86 ? -3.243 -1.397 -6.961 1.00 86.81 86 ALA A O 1
ATOM 616 N N . LEU A 1 87 ? -1.709 -0.191 -8.076 1.00 87.75 87 LEU A N 1
ATOM 617 C CA . LEU A 1 87 ? -1.335 0.669 -6.951 1.00 87.75 87 LEU A CA 1
ATOM 618 C C . LEU A 1 87 ? -2.508 1.530 -6.460 1.00 87.75 87 LEU A C 1
ATOM 620 O O . LEU A 1 87 ? -2.734 1.608 -5.254 1.00 87.75 87 LEU A O 1
ATOM 624 N N . VAL A 1 88 ? -3.286 2.136 -7.366 1.00 90.00 88 VAL A N 1
ATOM 625 C CA . VAL A 1 88 ? -4.492 2.899 -6.990 1.00 90.00 88 VAL A CA 1
ATOM 626 C C . VAL A 1 88 ? -5.494 1.996 -6.271 1.00 90.00 88 VAL A C 1
ATOM 628 O O . VAL A 1 88 ? -5.998 2.367 -5.212 1.00 90.00 88 VAL A O 1
ATOM 631 N N . PHE A 1 89 ? -5.750 0.796 -6.800 1.00 91.06 89 PHE A N 1
ATOM 632 C CA . PHE A 1 89 ? -6.654 -0.163 -6.161 1.00 91.06 89 PHE A CA 1
ATOM 633 C C . PHE A 1 89 ? -6.163 -0.585 -4.774 1.00 91.06 89 PHE A C 1
ATOM 635 O O . PHE A 1 89 ? -6.959 -0.625 -3.840 1.00 91.06 89 PHE A O 1
ATOM 642 N N . LEU A 1 90 ? -4.863 -0.843 -4.614 1.00 88.12 90 LEU A N 1
ATOM 643 C CA . LEU A 1 90 ? -4.243 -1.158 -3.323 1.00 88.12 90 LEU A CA 1
ATOM 644 C C . LEU A 1 90 ? -4.370 -0.005 -2.320 1.00 88.12 90 LEU A C 1
ATOM 646 O O . LEU A 1 90 ? -4.704 -0.236 -1.159 1.00 88.12 90 LEU A O 1
ATOM 650 N N . GLY A 1 91 ? -4.155 1.233 -2.766 1.00 88.75 91 GLY A N 1
ATOM 651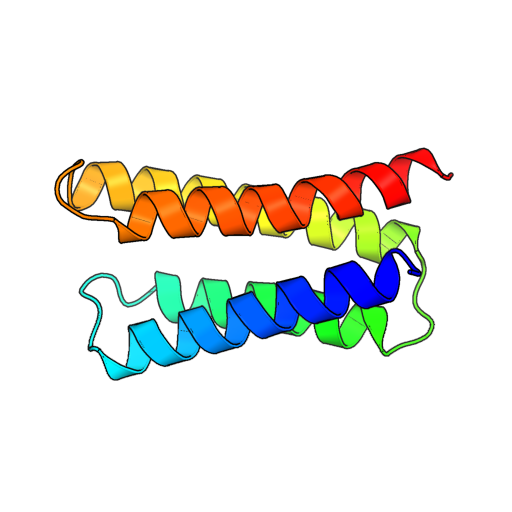 C CA . GLY A 1 91 ? -4.324 2.421 -1.933 1.00 88.75 91 GLY A CA 1
ATOM 652 C C . GLY A 1 91 ? -5.772 2.604 -1.473 1.00 88.75 91 GLY A C 1
ATOM 653 O O . GLY A 1 91 ? -6.028 2.768 -0.281 1.00 88.75 91 GLY A O 1
ATOM 654 N N . LEU A 1 92 ? -6.738 2.483 -2.389 1.00 91.44 92 LEU A N 1
ATOM 655 C CA . LEU A 1 92 ? -8.170 2.538 -2.068 1.00 91.44 92 LEU A CA 1
ATOM 656 C C . LEU A 1 92 ? -8.597 1.404 -1.132 1.00 91.44 92 LEU A C 1
ATOM 658 O O . LEU A 1 92 ? -9.347 1.641 -0.183 1.00 91.44 92 LEU A O 1
ATOM 662 N N . ALA A 1 93 ? -8.080 0.193 -1.352 1.00 89.69 93 ALA A N 1
ATOM 663 C CA . ALA A 1 93 ? -8.337 -0.952 -0.491 1.00 89.69 93 ALA A CA 1
ATOM 664 C C . ALA A 1 93 ? -7.869 -0.709 0.950 1.00 89.69 93 ALA A C 1
ATOM 666 O O . ALA A 1 93 ? -8.466 -1.270 1.857 1.00 89.69 93 ALA A O 1
ATOM 667 N N . LEU A 1 94 ? -6.864 0.144 1.176 1.00 88.06 94 LEU A N 1
ATOM 668 C CA . LEU A 1 94 ? -6.414 0.565 2.508 1.00 88.06 94 LEU A CA 1
ATOM 669 C C . LEU A 1 94 ? -7.265 1.695 3.105 1.00 88.06 94 LEU A C 1
ATOM 671 O O . LEU A 1 94 ? -7.551 1.686 4.304 1.00 88.06 94 LEU A O 1
ATOM 675 N N . ILE A 1 95 ? -7.686 2.652 2.272 1.00 92.00 95 ILE A N 1
ATOM 676 C CA . ILE A 1 95 ? -8.490 3.812 2.686 1.00 92.00 95 ILE A CA 1
ATOM 677 C C . ILE A 1 95 ? -9.853 3.371 3.216 1.00 92.00 95 ILE A C 1
ATOM 679 O O . ILE A 1 95 ? -10.264 3.832 4.274 1.00 92.00 95 ILE A O 1
ATOM 683 N N . VAL A 1 96 ? -10.546 2.475 2.509 1.00 91.62 96 VAL A N 1
ATOM 684 C CA . VAL A 1 96 ? -11.913 2.049 2.856 1.00 91.62 96 VAL A CA 1
ATOM 685 C C . VAL A 1 96 ? -12.021 1.447 4.268 1.00 91.62 96 VAL A C 1
ATOM 687 O O . VAL A 1 96 ? -12.813 1.939 5.065 1.00 91.62 96 VAL A O 1
ATOM 690 N N . PRO A 1 97 ? -11.248 0.417 4.656 1.00 88.06 97 PRO A N 1
ATOM 691 C CA . PRO A 1 97 ? -11.309 -0.105 6.018 1.00 88.06 97 PRO A CA 1
ATOM 692 C C . PRO A 1 97 ? -10.766 0.890 7.052 1.00 88.06 97 PRO A C 1
ATOM 694 O O . PRO A 1 97 ? -11.218 0.875 8.197 1.00 88.06 97 PRO A O 1
ATOM 697 N N . GLY A 1 98 ? -9.831 1.766 6.664 1.00 86.12 98 GLY A N 1
ATOM 698 C CA . GLY A 1 98 ? -9.335 2.842 7.519 1.00 86.12 98 GLY A CA 1
ATOM 699 C C . GLY A 1 98 ? -10.417 3.868 7.867 1.00 86.12 98 GLY A C 1
ATOM 700 O O . GLY A 1 98 ? -10.564 4.229 9.034 1.00 86.12 98 GLY A O 1
ATOM 701 N N . SER A 1 99 ? -11.215 4.285 6.882 1.00 88.25 99 SER A N 1
ATOM 702 C CA . SER A 1 99 ? -12.318 5.228 7.071 1.00 88.25 99 SER A CA 1
ATOM 703 C C . SER A 1 99 ? -13.481 4.614 7.846 1.00 88.25 99 SER A C 1
ATOM 705 O O . SER A 1 99 ? -14.068 5.294 8.682 1.00 88.25 99 SER A O 1
ATOM 707 N N . ILE A 1 100 ? -13.765 3.320 7.659 1.00 87.75 100 ILE A N 1
ATOM 708 C CA . ILE A 1 100 ? -14.762 2.602 8.468 1.00 87.75 100 ILE A CA 1
ATOM 709 C C . ILE A 1 100 ? -14.341 2.579 9.946 1.00 87.75 100 ILE A C 1
ATOM 711 O O . ILE A 1 100 ? -15.145 2.913 10.810 1.00 87.75 100 ILE A O 1
ATOM 715 N N . LEU A 1 101 ? -13.069 2.282 10.249 1.00 85.12 101 LEU A N 1
ATOM 716 C CA . LEU A 1 101 ? -12.542 2.334 11.625 1.00 85.12 101 LEU A CA 1
ATOM 717 C C . LEU A 1 101 ? -12.626 3.726 12.261 1.00 85.12 101 LEU A C 1
ATOM 719 O O . LEU A 1 101 ? -12.727 3.842 13.480 1.00 85.12 101 LEU A O 1
ATOM 723 N N . LEU A 1 102 ? -12.526 4.775 11.446 1.00 84.94 102 LEU A N 1
ATOM 724 C CA . LEU A 1 102 ? -12.668 6.162 11.884 1.00 84.94 102 LEU A CA 1
ATOM 725 C C . LEU A 1 102 ? -14.13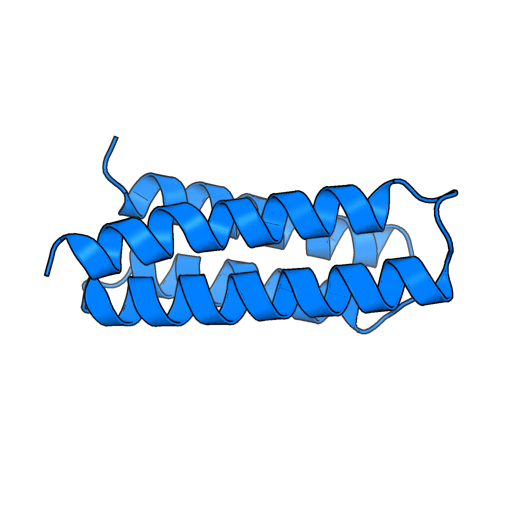0 6.555 12.120 1.00 84.94 102 LEU A C 1
ATOM 727 O O . LEU A 1 102 ? -14.379 7.407 12.966 1.00 84.94 102 LEU A O 1
ATOM 731 N N . ALA A 1 103 ? -15.067 5.955 11.385 1.00 82.69 103 ALA A N 1
ATOM 732 C CA . ALA A 1 103 ? -16.501 6.211 11.499 1.00 82.69 103 ALA A CA 1
ATOM 733 C C . ALA A 1 103 ? -17.171 5.442 12.652 1.00 82.69 103 ALA A C 1
ATOM 735 O O . ALA A 1 103 ? -18.221 5.858 13.122 1.00 82.69 103 ALA A O 1
ATOM 736 N N . GLU A 1 104 ? -16.570 4.345 13.127 1.00 73.69 104 GLU A N 1
ATOM 737 C CA . GLU A 1 104 ? -17.020 3.591 14.313 1.00 73.69 104 GLU A CA 1
ATOM 738 C C . GLU A 1 104 ? -16.633 4.253 15.659 1.00 73.69 104 GLU A C 1
ATOM 740 O O . GLU A 1 104 ? -16.780 3.635 16.715 1.00 73.69 104 GLU A O 1
ATOM 745 N N . ARG A 1 105 ? -16.109 5.487 15.635 1.00 58.44 105 ARG A N 1
ATOM 746 C CA . ARG A 1 105 ? -15.824 6.301 16.829 1.00 58.44 105 ARG A CA 1
ATOM 747 C C . ARG A 1 105 ? -17.058 7.027 17.343 1.00 58.44 105 ARG A C 1
ATOM 749 O O . ARG A 1 105 ? -17.144 7.146 18.584 1.00 58.44 105 ARG A O 1
#

Sequence (105 aa):
MSIRKLILNIGTILIITGVLLLATGFSIPVISPLLIAAGLIPVLLSAFTGSSVLLGVVCTFLGILVVIAATAVFLILGASVFVPYALVFLGLALIVPGSILLAER

pLDDT: mean 85.07, std 7.26, range [56.81, 92.62]

Foldseek 3Di:
DDLLVLLLVLLVVLLVVLVVCVVVVPPDVVLSVLSNCLSVVLNVCSVDPHQLLVSLVSLQVSLVVLLVVLVVVCVVVPPPDCVSVVSNVSSVSSNVSSVVSNVVD

Radius of gyration: 13.56 Å; chains: 1; bounding box: 31×21×42 Å

Secondary structure (DSSP, 8-state):
--HHHHHHHHHHHHHHHHHHHHHTT-S-TTHHHHHHHHHHHHHHHHHTT--HHHHHHHHHHHHHHHHHHHHHHHHHH-TT-SHHHHHHHHHHHHHHHHHHHHHT-